Protein AF-A0A419K4C1-F1 (afdb_monomer)

Solvent-accessible surface area (backbone atoms only — not comparable to full-atom values): 4108 Å² total; per-residue (Å²): 136,82,86,62,67,40,74,48,76,48,70,58,90,64,99,61,88,76,53,68,67,59,50,50,49,51,54,50,53,51,42,36,75,74,42,36,74,67,46,33,65,62,27,48,78,40,79,76,47,70,51,92,84,32,46,31,31,37,29,26,28,62,90,33,61,91,82,108

Nearest PDB structures (foldseek):
  2czv-assembly1_C  TM=9.692E-01  e=1.098E-05  Pyrococcus horikoshii
  2av5-assembly1_A  TM=9.769E-01  e=1.996E-05  Pyrococcus furiosus
  6k0a-assembly1_A  TM=9.627E-01  e=2.603E-05  Methanocaldococcus jannaschii DSM 2661
  3wz0-assembly1_A  TM=9.221E-01  e=8.051E-05  Thermococcus kodakarensis KOD1
  6ahu-assembly1_H  TM=7.487E-01  e=1.530E-02  Homo sapiens

Mean predicted aligned error: 2.88 Å

Radius of gyration: 12.33 Å; Cα contacts (8 Å, |Δi|>4): 92; chains: 1; bounding box: 29×25×31 Å

pLDDT: mean 94.43, std 3.56, range [73.69, 97.94]

Sequence (68 aa):
MRDRRRYLVFNVLSEIAVDKYKLLNAIWESVYSLYGDVGTSEIKPWLIKYDKTGIGMVRCTHRKVDEL

Foldseek 3Di:
DDFAKDKDKDFDDDPDFDDPVNVVVVVLVVLCVVQNPVRCVQQVWDWPDADRRRITMIMGGPVCPVSD

Secondary structure (DSSP, 8-state):
-PPPEEEEEEE---SSPPPHHHHHHHHHHHHHHHHHHHHHHHH--EEEEE-TTSEEEEEEETT-STT-

Structure (mmCIF, N/CA/C/O backbone):
data_AF-A0A419K4C1-F1
#
_entry.id   AF-A0A419K4C1-F1
#
loop_
_atom_site.group_PDB
_atom_site.id
_atom_site.type_symbol
_atom_site.label_atom_id
_atom_site.label_alt_id
_atom_site.label_comp_id
_atom_site.label_asym_id
_atom_site.label_entity_id
_atom_site.label_seq_id
_atom_site.pdbx_PDB_ins_code
_atom_site.Cartn_x
_atom_site.Cartn_y
_atom_site.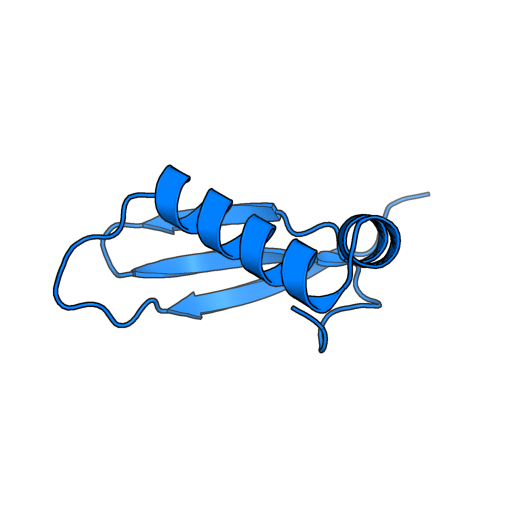Cartn_z
_atom_site.occupancy
_atom_site.B_iso_or_equiv
_atom_site.auth_seq_id
_atom_site.auth_comp_id
_atom_site.auth_asym_id
_atom_site.auth_atom_id
_atom_site.pdbx_PDB_model_num
ATOM 1 N N . MET A 1 1 ? 11.637 15.161 -18.295 1.00 73.69 1 MET A N 1
ATOM 2 C CA . MET A 1 1 ? 10.654 14.181 -18.818 1.00 73.69 1 MET A CA 1
ATOM 3 C C . MET A 1 1 ? 9.824 13.677 -17.634 1.00 73.69 1 MET A C 1
ATOM 5 O O . MET A 1 1 ? 10.418 13.420 -16.598 1.00 73.69 1 MET A O 1
ATOM 9 N N . ARG A 1 2 ? 8.484 13.648 -17.707 1.00 86.44 2 ARG A N 1
ATOM 10 C CA . ARG A 1 2 ? 7.607 13.338 -16.552 1.00 86.44 2 ARG A CA 1
ATOM 11 C C . ARG A 1 2 ? 7.308 11.839 -16.476 1.00 86.44 2 ARG A C 1
ATOM 13 O O . ARG A 1 2 ? 6.873 11.263 -17.470 1.00 86.44 2 ARG A O 1
ATOM 20 N N . ASP A 1 3 ? 7.465 11.245 -15.294 1.00 85.44 3 ASP A N 1
ATOM 21 C CA . ASP A 1 3 ? 7.094 9.846 -15.059 1.00 85.44 3 ASP A CA 1
ATOM 22 C C . ASP A 1 3 ? 5.594 9.616 -15.276 1.00 85.44 3 ASP A C 1
ATOM 24 O O . ASP A 1 3 ? 4.743 10.307 -14.702 1.00 85.44 3 ASP A O 1
ATOM 28 N N . ARG A 1 4 ? 5.270 8.603 -16.085 1.00 93.56 4 ARG A N 1
ATOM 29 C CA . ARG A 1 4 ? 3.897 8.130 -16.287 1.00 93.56 4 ARG A CA 1
ATOM 30 C C . ARG A 1 4 ? 3.488 7.230 -15.121 1.00 93.56 4 ARG A C 1
ATOM 32 O O . ARG A 1 4 ? 4.164 6.247 -14.815 1.00 93.56 4 ARG A O 1
ATOM 39 N N . ARG A 1 5 ? 2.363 7.570 -14.496 1.00 95.12 5 ARG A N 1
ATOM 40 C CA . ARG A 1 5 ? 1.847 6.949 -13.269 1.00 95.12 5 ARG A CA 1
ATOM 41 C C . ARG A 1 5 ? 0.465 6.353 -13.507 1.00 95.12 5 ARG A C 1
ATOM 43 O O . ARG A 1 5 ? -0.296 6.866 -14.332 1.00 95.12 5 ARG A O 1
ATOM 50 N N . ARG A 1 6 ? 0.142 5.307 -12.757 1.00 96.69 6 ARG A N 1
ATOM 51 C CA . ARG A 1 6 ? -1.201 4.727 -12.662 1.00 96.69 6 ARG A CA 1
ATOM 52 C C . ARG A 1 6 ? -1.650 4.734 -11.211 1.00 96.69 6 ARG A C 1
ATOM 54 O O . ARG A 1 6 ? -0.822 4.810 -10.306 1.00 96.69 6 ARG A O 1
ATOM 61 N N . TYR A 1 7 ? -2.963 4.763 -11.031 1.00 97.38 7 TYR A N 1
ATOM 62 C CA . TYR A 1 7 ? -3.613 4.887 -9.737 1.00 97.38 7 TYR A CA 1
ATOM 63 C C . TYR A 1 7 ? -4.627 3.759 -9.628 1.00 97.38 7 TYR A C 1
ATOM 65 O O . TYR A 1 7 ? -5.531 3.671 -10.457 1.00 97.38 7 TYR A O 1
ATOM 73 N N . LEU A 1 8 ? -4.440 2.910 -8.629 1.00 96.62 8 LEU A N 1
ATOM 74 C CA . LEU A 1 8 ? -5.320 1.802 -8.300 1.00 96.62 8 LEU A CA 1
ATOM 75 C C . LEU A 1 8 ? -6.169 2.235 -7.111 1.00 96.62 8 LEU A C 1
ATOM 77 O O . LEU A 1 8 ? -5.633 2.677 -6.091 1.00 96.62 8 LEU A O 1
ATOM 81 N N . VAL A 1 9 ? -7.488 2.151 -7.267 1.00 97.19 9 VAL A N 1
ATOM 82 C CA . VAL A 1 9 ? -8.434 2.329 -6.163 1.00 97.19 9 VAL A CA 1
ATOM 83 C C . VAL A 1 9 ? -8.706 0.955 -5.577 1.00 97.19 9 VAL A C 1
ATOM 85 O O . VAL A 1 9 ? -8.999 0.022 -6.320 1.00 97.19 9 VAL A O 1
ATOM 88 N N . PHE A 1 10 ? -8.612 0.836 -4.260 1.00 96.06 10 PHE A N 1
ATOM 89 C CA . PHE A 1 10 ? -8.843 -0.417 -3.552 1.00 96.06 10 PHE A CA 1
ATOM 90 C C . PHE A 1 10 ? -9.767 -0.198 -2.357 1.00 96.06 10 PHE A C 1
ATOM 92 O O . PHE A 1 10 ? -9.931 0.928 -1.880 1.00 96.06 10 PHE A O 1
ATOM 99 N N . ASN A 1 11 ? -10.353 -1.289 -1.872 1.00 96.81 11 ASN A N 1
ATOM 100 C CA . ASN A 1 11 ? -11.139 -1.314 -0.648 1.00 96.81 11 ASN A CA 1
ATOM 101 C C . ASN A 1 11 ? -10.575 -2.375 0.301 1.00 96.81 11 ASN A C 1
ATOM 103 O O . ASN A 1 11 ? -10.439 -3.537 -0.081 1.00 96.81 11 ASN A O 1
ATOM 107 N N . VAL A 1 12 ? -10.249 -1.976 1.527 1.00 96.50 12 VAL A N 1
ATOM 108 C CA . VAL A 1 12 ? -9.792 -2.879 2.584 1.00 96.50 12 VAL A CA 1
ATOM 109 C C . VAL A 1 12 ? -11.012 -3.474 3.270 1.00 96.50 12 VAL A C 1
ATOM 111 O O . VAL A 1 12 ? -11.726 -2.790 4.000 1.00 96.50 12 VAL A O 1
ATOM 114 N N . LEU A 1 13 ? -11.236 -4.766 3.048 1.00 95.25 13 LEU A N 1
ATOM 115 C CA . LEU A 1 13 ? -12.278 -5.522 3.731 1.00 95.25 13 LEU A CA 1
ATOM 116 C C . LEU A 1 13 ? -11.747 -5.966 5.098 1.00 95.25 13 LEU A C 1
ATOM 118 O O . LEU A 1 13 ? -10.904 -6.855 5.184 1.00 95.25 13 LEU A O 1
ATOM 122 N N . SER A 1 14 ? -12.206 -5.306 6.159 1.00 92.00 14 SER A N 1
ATOM 123 C CA . SER A 1 14 ? -11.800 -5.577 7.540 1.00 92.00 14 SER A CA 1
ATOM 124 C C . SER A 1 14 ? -12.938 -5.231 8.496 1.00 92.00 14 SER A C 1
ATOM 126 O O . SER A 1 14 ? -13.624 -4.228 8.309 1.00 92.00 14 SER A O 1
ATOM 128 N N . GLU A 1 15 ? -13.115 -6.033 9.545 1.00 92.94 15 GLU A N 1
ATOM 129 C CA . GLU A 1 15 ? -14.079 -5.760 10.623 1.00 92.94 15 GLU A CA 1
ATOM 130 C C . GLU A 1 15 ? -13.628 -4.605 11.532 1.00 92.94 15 GLU A C 1
ATOM 132 O O . GLU A 1 15 ? -14.429 -4.006 12.247 1.00 92.94 15 GLU A O 1
ATOM 137 N N . ILE A 1 16 ? -12.331 -4.279 11.502 1.00 91.88 16 ILE A N 1
ATOM 138 C CA . ILE A 1 16 ? -11.703 -3.264 12.348 1.00 91.88 16 ILE A CA 1
ATOM 139 C C . ILE A 1 16 ? -11.051 -2.197 11.470 1.00 91.88 16 ILE A C 1
ATOM 141 O O . ILE A 1 16 ? -10.497 -2.490 10.406 1.00 91.88 16 ILE A O 1
ATOM 145 N N . ALA A 1 17 ? -11.062 -0.951 11.945 1.00 90.94 17 ALA A N 1
ATOM 146 C CA . ALA A 1 17 ? -10.342 0.139 11.305 1.00 90.94 17 ALA A CA 1
ATOM 147 C C . ALA A 1 17 ? -8.838 -0.169 11.224 1.00 90.94 17 ALA A C 1
ATOM 149 O O . ALA A 1 17 ? -8.164 -0.361 12.238 1.00 90.94 17 ALA A O 1
ATOM 150 N N . VAL A 1 18 ? -8.305 -0.178 10.004 1.00 94.69 18 VAL A N 1
ATOM 151 C CA . VAL A 1 18 ? -6.866 -0.316 9.767 1.00 94.69 18 VAL A CA 1
ATOM 152 C C . VAL A 1 18 ? -6.222 1.063 9.838 1.00 94.69 18 VAL A C 1
ATOM 154 O O . VAL A 1 18 ? -6.741 2.033 9.291 1.00 94.69 18 VAL A O 1
ATOM 157 N N . ASP A 1 19 ? -5.088 1.163 10.522 1.00 94.75 19 ASP A N 1
ATOM 158 C CA . ASP A 1 19 ? -4.305 2.394 10.551 1.00 94.75 19 ASP A CA 1
ATOM 159 C C . ASP A 1 19 ? -3.600 2.633 9.204 1.00 94.75 19 ASP A C 1
ATOM 161 O O . ASP A 1 19 ? -3.093 1.706 8.570 1.00 94.75 19 ASP A O 1
ATOM 165 N N . LYS A 1 20 ? -3.529 3.897 8.775 1.00 94.12 20 LYS A N 1
ATOM 166 C CA . LYS A 1 20 ? -2.936 4.274 7.485 1.00 94.12 20 LYS A CA 1
ATOM 167 C C . LYS A 1 20 ? -1.455 3.897 7.387 1.00 94.12 20 LYS A C 1
ATOM 169 O O . LYS A 1 20 ? -1.018 3.479 6.316 1.00 94.12 20 LYS A O 1
ATOM 174 N N . TYR A 1 21 ? -0.682 4.063 8.461 1.00 93.88 21 TYR A N 1
ATOM 175 C CA . TYR A 1 21 ? 0.741 3.720 8.460 1.00 93.88 21 TYR A CA 1
ATOM 176 C C . TYR A 1 21 ? 0.936 2.209 8.454 1.00 93.88 21 TYR A C 1
ATOM 178 O O . TYR A 1 21 ? 1.768 1.710 7.700 1.00 93.88 21 TYR A O 1
ATOM 186 N N . LYS A 1 22 ? 0.119 1.471 9.215 1.00 94.81 22 LYS A N 1
ATOM 187 C CA . LYS A 1 22 ? 0.112 0.002 9.158 1.00 94.81 22 LYS A CA 1
ATOM 188 C C . LYS A 1 22 ? -0.211 -0.514 7.758 1.00 94.81 22 LYS A C 1
ATOM 190 O O . LYS A 1 22 ? 0.482 -1.402 7.277 1.00 94.81 22 LYS A O 1
ATOM 195 N N . LEU A 1 23 ? -1.209 0.067 7.090 1.00 95.50 23 LEU A N 1
ATOM 196 C CA . LEU A 1 23 ? -1.555 -0.292 5.716 1.00 95.50 23 LEU A CA 1
ATOM 197 C C . LEU A 1 23 ? -0.417 0.022 4.738 1.00 95.50 23 LEU A C 1
ATOM 199 O O . LEU A 1 23 ? -0.085 -0.811 3.902 1.00 95.50 2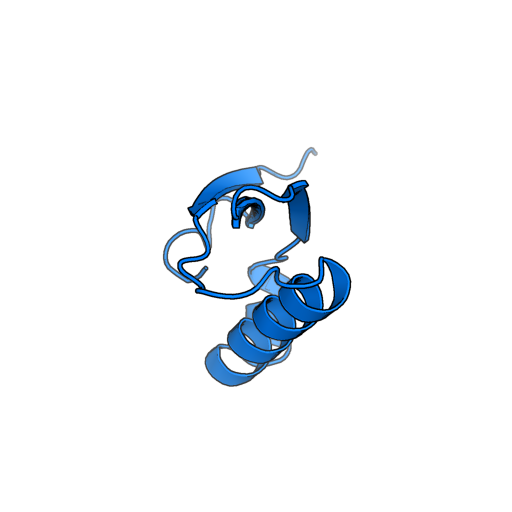3 LEU A O 1
ATOM 203 N N . LEU A 1 24 ? 0.190 1.208 4.845 1.00 95.00 24 LEU A N 1
ATOM 204 C CA . LEU A 1 24 ? 1.334 1.580 4.013 1.00 95.00 24 LEU A CA 1
ATOM 205 C C . LEU A 1 24 ? 2.482 0.576 4.177 1.00 95.00 24 LEU A C 1
ATOM 207 O O . LEU A 1 24 ? 3.002 0.101 3.172 1.00 95.00 24 LEU A O 1
ATOM 211 N N . ASN A 1 25 ? 2.837 0.233 5.416 1.00 95.94 25 ASN A N 1
ATOM 212 C CA . ASN A 1 25 ? 3.881 -0.751 5.691 1.00 95.94 25 ASN A CA 1
ATOM 213 C C . ASN A 1 25 ? 3.510 -2.125 5.130 1.00 95.94 25 ASN A C 1
ATOM 215 O O . ASN A 1 25 ? 4.332 -2.736 4.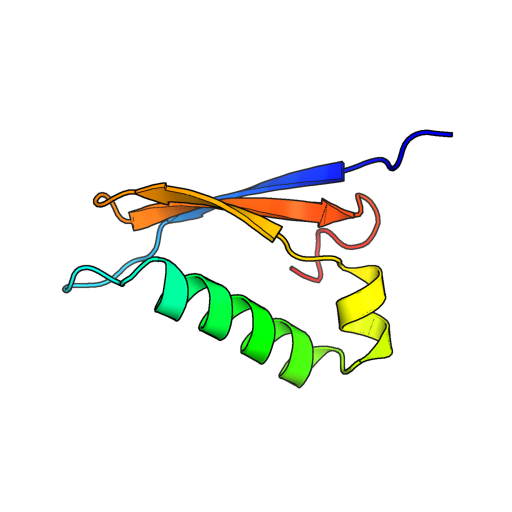466 1.00 95.94 25 ASN A O 1
ATOM 219 N N . ALA A 1 26 ? 2.269 -2.584 5.312 1.00 95.94 26 ALA A N 1
ATOM 220 C CA . ALA A 1 26 ? 1.822 -3.867 4.773 1.00 95.94 26 ALA A CA 1
ATOM 221 C C . ALA A 1 26 ? 1.921 -3.933 3.239 1.00 95.94 26 ALA A C 1
ATOM 223 O O . ALA A 1 26 ? 2.353 -4.949 2.699 1.00 95.94 26 ALA A O 1
ATOM 224 N N . ILE A 1 27 ? 1.571 -2.848 2.534 1.00 95.56 27 ILE A N 1
ATOM 225 C CA . ILE A 1 27 ? 1.748 -2.753 1.077 1.00 95.56 27 ILE A CA 1
ATOM 226 C C . ILE A 1 27 ? 3.237 -2.848 0.721 1.00 95.56 27 ILE A C 1
ATOM 228 O O . ILE A 1 27 ? 3.599 -3.629 -0.153 1.00 95.56 27 ILE A O 1
ATOM 232 N N . TRP A 1 28 ? 4.103 -2.088 1.400 1.00 95.19 28 TRP A N 1
ATOM 233 C CA . TRP A 1 28 ? 5.546 -2.119 1.141 1.00 95.19 28 TRP A CA 1
ATOM 234 C C . TRP A 1 28 ? 6.160 -3.494 1.391 1.00 95.19 28 TRP A C 1
ATOM 236 O O . TRP A 1 28 ? 6.849 -3.996 0.513 1.00 95.19 28 TRP A O 1
ATOM 246 N N . GLU A 1 29 ? 5.868 -4.120 2.529 1.00 96.62 29 GLU A N 1
ATOM 247 C CA . GLU A 1 29 ? 6.362 -5.458 2.873 1.00 96.62 29 GLU A CA 1
ATOM 248 C C . GLU A 1 29 ? 5.873 -6.517 1.881 1.00 96.62 29 GLU A C 1
ATOM 250 O O . GLU A 1 29 ? 6.635 -7.394 1.484 1.00 96.62 29 GLU A O 1
ATOM 255 N N . SER A 1 30 ? 4.625 -6.412 1.415 1.00 96.56 30 SER A N 1
ATOM 256 C CA . SER A 1 30 ? 4.084 -7.341 0.415 1.00 96.56 30 SER A CA 1
ATOM 257 C C . SER A 1 30 ? 4.816 -7.208 -0.920 1.00 96.56 30 SER A C 1
ATOM 259 O O . SER A 1 30 ? 5.261 -8.204 -1.485 1.00 96.56 30 SER A O 1
ATOM 261 N N . VAL A 1 31 ? 4.998 -5.976 -1.409 1.00 96.00 31 VAL A N 1
ATOM 262 C CA . VAL A 1 31 ? 5.730 -5.720 -2.660 1.00 96.00 31 VAL A CA 1
ATOM 263 C C . VAL A 1 31 ? 7.194 -6.150 -2.522 1.00 96.00 31 VAL A C 1
ATOM 265 O O . VAL A 1 31 ? 7.731 -6.801 -3.417 1.00 96.00 31 VAL A O 1
ATOM 268 N N . TYR A 1 32 ? 7.815 -5.858 -1.379 1.00 96.56 32 TYR A N 1
ATOM 269 C CA . TYR A 1 32 ? 9.186 -6.250 -1.079 1.00 96.56 32 TYR A CA 1
ATOM 270 C C . TYR A 1 32 ? 9.368 -7.767 -1.064 1.00 96.56 32 TYR A C 1
ATOM 272 O O . TYR A 1 32 ? 10.257 -8.293 -1.729 1.00 96.56 32 TYR A O 1
ATOM 280 N N . SER A 1 33 ? 8.489 -8.483 -0.365 1.00 97.94 33 SER A N 1
ATOM 281 C CA . SER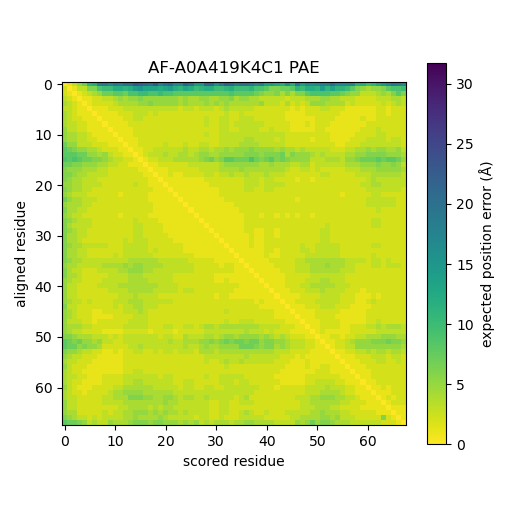 A 1 33 ? 8.537 -9.940 -0.274 1.00 97.94 33 SER A CA 1
ATOM 282 C C . SER A 1 33 ? 8.304 -10.628 -1.620 1.00 97.94 33 SER A C 1
ATOM 284 O O . SER A 1 33 ? 8.826 -11.721 -1.826 1.00 97.94 33 SER A O 1
ATOM 286 N N . LEU A 1 34 ? 7.509 -10.034 -2.514 1.00 97.06 34 LEU A N 1
ATOM 287 C CA . LEU A 1 34 ? 7.181 -10.620 -3.817 1.00 97.06 34 LEU A CA 1
ATOM 288 C C . LEU A 1 34 ? 8.228 -10.304 -4.892 1.00 97.06 34 LEU A C 1
ATOM 290 O O . LEU A 1 34 ? 8.505 -11.148 -5.742 1.00 97.06 34 LEU A O 1
ATOM 294 N N . TYR A 1 35 ? 8.803 -9.099 -4.865 1.00 96.62 35 TYR A N 1
ATOM 295 C CA . TYR A 1 35 ? 9.592 -8.568 -5.982 1.00 96.62 35 TYR A CA 1
ATOM 296 C C . TYR A 1 35 ? 11.011 -8.115 -5.604 1.00 96.62 35 TYR A C 1
ATOM 298 O O . TYR A 1 35 ? 11.777 -7.699 -6.480 1.00 96.62 35 TYR A O 1
ATOM 306 N N . GLY A 1 36 ? 11.376 -8.194 -4.323 1.00 96.19 36 GLY A N 1
ATOM 307 C CA . GLY A 1 36 ? 12.678 -7.784 -3.799 1.00 96.19 36 GLY A CA 1
ATOM 308 C C . GLY A 1 36 ? 12.973 -6.296 -3.997 1.00 96.19 36 GLY A C 1
ATOM 309 O O . GLY A 1 36 ? 12.114 -5.510 -4.411 1.00 96.19 36 GLY A O 1
ATOM 310 N N . ASP A 1 37 ? 14.219 -5.896 -3.734 1.00 95.75 37 ASP A N 1
ATOM 311 C CA . ASP A 1 37 ? 14.643 -4.491 -3.810 1.00 95.75 37 ASP A CA 1
ATOM 312 C C . ASP A 1 37 ? 14.434 -3.890 -5.211 1.00 95.75 37 ASP A C 1
ATOM 314 O O . ASP A 1 37 ? 13.883 -2.795 -5.362 1.00 95.75 37 ASP A O 1
ATOM 318 N N . VAL A 1 38 ? 14.856 -4.618 -6.253 1.00 96.25 38 VAL A N 1
ATOM 319 C CA . VAL A 1 38 ? 14.815 -4.136 -7.642 1.00 96.25 38 VAL A CA 1
ATOM 320 C C . VAL A 1 38 ? 13.376 -3.982 -8.116 1.00 96.25 38 VAL A C 1
ATOM 322 O O . VAL A 1 38 ? 13.002 -2.912 -8.593 1.00 96.25 38 VAL A O 1
ATOM 325 N N . GLY A 1 39 ? 12.543 -5.010 -7.944 1.00 95.06 39 GLY A N 1
ATOM 326 C CA . GLY A 1 39 ? 11.164 -4.954 -8.412 1.00 95.06 39 GLY A CA 1
ATOM 327 C C . GLY A 1 39 ? 10.326 -3.939 -7.635 1.00 95.06 39 GLY A C 1
ATOM 328 O O . GLY A 1 39 ? 9.572 -3.178 -8.239 1.00 95.06 39 GLY A O 1
ATOM 329 N N . THR A 1 40 ? 10.544 -3.806 -6.324 1.00 94.00 40 THR A N 1
ATOM 330 C CA . THR A 1 40 ? 9.902 -2.753 -5.521 1.00 94.00 40 THR A CA 1
ATOM 331 C C . THR A 1 40 ? 10.282 -1.351 -6.015 1.00 94.00 40 THR A C 1
ATOM 333 O O . THR A 1 40 ? 9.420 -0.475 -6.161 1.00 94.00 40 THR A O 1
ATOM 336 N N . SER A 1 41 ? 11.564 -1.138 -6.331 1.00 93.62 41 SER A N 1
ATOM 337 C CA . SER A 1 41 ? 12.075 0.119 -6.892 1.00 93.62 41 SER A CA 1
ATOM 338 C C . SER A 1 41 ? 11.506 0.429 -8.281 1.00 93.62 41 SER A C 1
ATOM 340 O O . SER A 1 41 ? 11.300 1.597 -8.624 1.00 93.62 41 SER A O 1
ATOM 342 N N . GLU A 1 42 ? 11.198 -0.592 -9.083 1.00 94.88 42 GLU A N 1
ATOM 343 C CA . GLU A 1 42 ? 10.521 -0.421 -10.370 1.00 94.88 42 GLU A CA 1
ATOM 344 C C . GLU A 1 42 ? 9.032 -0.095 -10.207 1.00 94.88 42 GLU A C 1
ATOM 346 O O . GLU A 1 42 ? 8.548 0.834 -10.860 1.00 94.88 42 GLU A O 1
ATOM 351 N N . ILE A 1 43 ? 8.318 -0.805 -9.323 1.00 95.50 43 ILE A N 1
ATOM 352 C CA . ILE A 1 43 ? 6.876 -0.633 -9.068 1.00 95.50 43 ILE A CA 1
ATOM 353 C C . ILE A 1 43 ? 6.580 0.764 -8.499 1.00 95.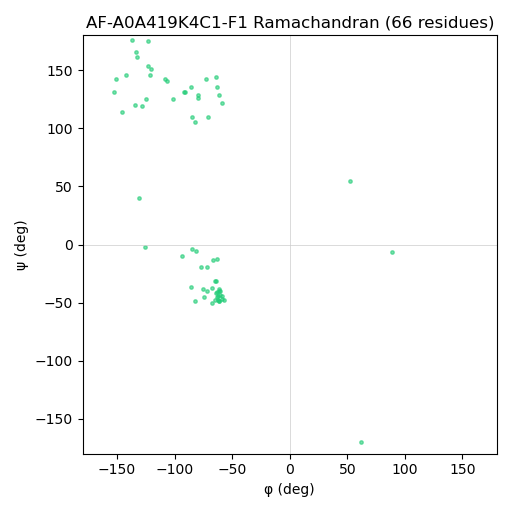50 43 ILE A C 1
ATOM 355 O O . ILE A 1 43 ? 5.626 1.428 -8.926 1.00 95.50 43 ILE A O 1
ATOM 359 N N . LYS A 1 44 ? 7.434 1.249 -7.586 1.00 93.31 44 LYS A N 1
ATOM 360 C CA . LYS A 1 44 ? 7.312 2.550 -6.897 1.00 93.31 44 LYS A CA 1
ATOM 361 C C . 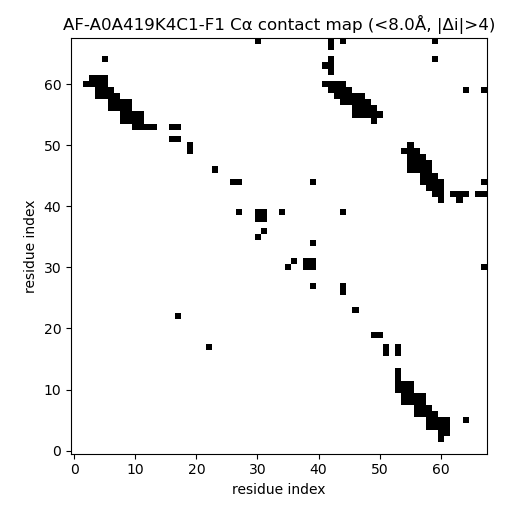LYS A 1 44 ? 5.937 2.747 -6.236 1.00 93.31 44 LYS A C 1
ATOM 363 O O . LYS A 1 44 ? 5.271 3.752 -6.536 1.00 93.31 44 LYS A O 1
ATOM 368 N N . PRO A 1 45 ? 5.493 1.819 -5.363 1.00 94.62 45 PRO A N 1
ATOM 369 C CA . PRO A 1 45 ? 4.196 1.928 -4.712 1.00 94.62 45 PRO A CA 1
ATOM 370 C C . PRO A 1 45 ? 4.153 3.172 -3.817 1.00 94.62 45 PRO A C 1
ATOM 372 O O . PRO A 1 45 ? 5.091 3.489 -3.087 1.00 94.62 45 PRO A O 1
ATOM 375 N N . TRP A 1 46 ? 3.058 3.924 -3.885 1.00 94.88 46 TRP A N 1
ATOM 376 C CA . TRP A 1 46 ? 2.863 5.108 -3.055 1.00 94.88 46 TRP A CA 1
ATOM 377 C C . TRP A 1 46 ? 1.399 5.280 -2.675 1.00 94.88 46 TRP A C 1
ATOM 379 O O . TRP A 1 46 ? 0.563 5.573 -3.532 1.00 94.88 46 TRP A O 1
ATOM 389 N N . LEU A 1 47 ? 1.083 5.156 -1.386 1.00 96.44 47 LEU A N 1
ATOM 390 C CA . LEU A 1 47 ? -0.270 5.371 -0.878 1.00 96.44 47 LEU A CA 1
ATOM 391 C C . LEU A 1 47 ? -0.625 6.865 -0.932 1.00 96.44 47 LEU A C 1
ATOM 393 O O . LEU A 1 47 ? -0.084 7.683 -0.189 1.00 96.44 47 LEU A O 1
ATOM 397 N N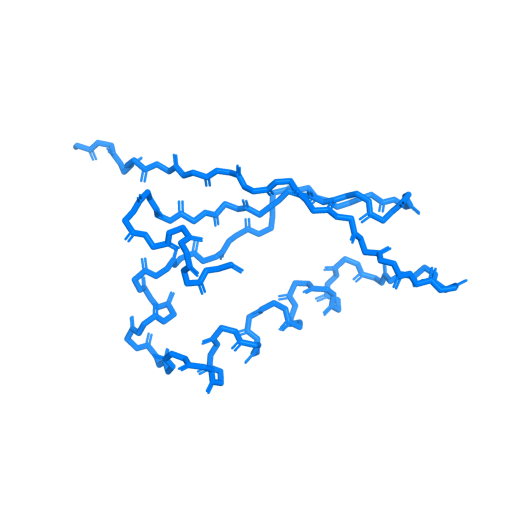 . ILE A 1 48 ? -1.537 7.230 -1.831 1.00 96.94 48 ILE A N 1
ATOM 398 C CA . ILE A 1 48 ? -1.976 8.615 -2.053 1.00 96.94 48 ILE A CA 1
ATOM 399 C C . ILE A 1 48 ? -3.036 9.001 -1.027 1.00 96.94 48 ILE A C 1
ATOM 401 O O . ILE A 1 48 ? -2.952 10.054 -0.394 1.00 96.94 48 ILE A O 1
ATOM 405 N N . LYS A 1 49 ? -4.035 8.135 -0.860 1.00 95.88 49 LYS A N 1
ATOM 406 C CA . LYS A 1 49 ? -5.161 8.344 0.045 1.00 95.88 49 LYS A CA 1
ATOM 407 C C . LYS A 1 49 ? -5.538 7.021 0.688 1.00 95.88 49 LYS A C 1
ATOM 409 O O . LYS A 1 49 ? -5.450 5.976 0.056 1.00 95.88 49 LYS A O 1
ATOM 414 N N . TYR A 1 50 ? -5.967 7.103 1.934 1.00 97.31 50 TYR A N 1
ATOM 415 C CA . TYR A 1 50 ? -6.675 6.042 2.623 1.00 97.31 50 TYR A CA 1
ATOM 416 C C . TYR A 1 50 ? -7.562 6.696 3.675 1.00 97.31 50 TYR A C 1
ATOM 418 O O . TYR A 1 50 ? -7.094 7.601 4.376 1.00 97.31 50 TYR A O 1
ATOM 426 N N . ASP A 1 51 ? -8.833 6.318 3.722 1.00 92.88 51 ASP A N 1
ATOM 427 C CA . ASP A 1 51 ? -9.797 6.883 4.659 1.00 92.88 51 ASP A CA 1
ATOM 428 C C . ASP A 1 51 ? -10.451 5.813 5.545 1.00 92.88 51 ASP A C 1
ATOM 430 O O . ASP A 1 51 ? -10.197 4.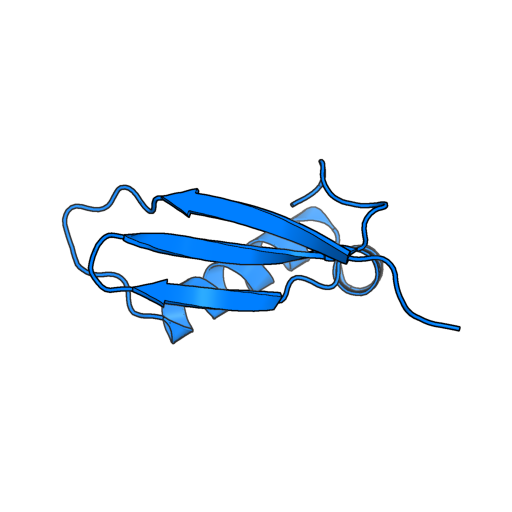617 5.423 1.00 92.88 51 ASP A O 1
ATOM 434 N N . LYS A 1 52 ? -11.271 6.269 6.498 1.00 89.25 52 LYS A N 1
ATOM 435 C CA . LYS A 1 52 ? -11.886 5.414 7.522 1.00 89.25 52 LYS A CA 1
ATOM 436 C C . LYS A 1 52 ? -12.900 4.415 6.956 1.00 89.25 52 LYS A C 1
ATOM 438 O O . LYS A 1 52 ? -13.293 3.514 7.685 1.00 89.25 52 LYS A O 1
ATOM 443 N N . THR A 1 53 ? -13.331 4.574 5.702 1.00 91.31 53 THR A N 1
ATOM 444 C CA . THR A 1 53 ? -14.272 3.648 5.053 1.00 91.31 53 THR A CA 1
ATOM 445 C C . THR A 1 53 ? -13.584 2.402 4.497 1.00 91.31 53 THR A C 1
ATOM 447 O O . THR A 1 53 ? -14.266 1.509 4.011 1.00 91.31 53 THR A O 1
ATOM 450 N N . GLY A 1 54 ? -12.247 2.338 4.558 1.00 93.94 54 GLY A N 1
ATOM 451 C CA . GLY A 1 54 ? -11.454 1.265 3.955 1.00 93.94 54 GLY A CA 1
ATOM 452 C C . GLY A 1 54 ? -11.060 1.548 2.504 1.00 93.94 54 GLY A C 1
ATOM 453 O O . GLY A 1 54 ? -10.247 0.819 1.936 1.00 93.94 54 GLY A O 1
ATOM 454 N N . ILE A 1 55 ? -11.560 2.632 1.903 1.00 96.75 55 ILE 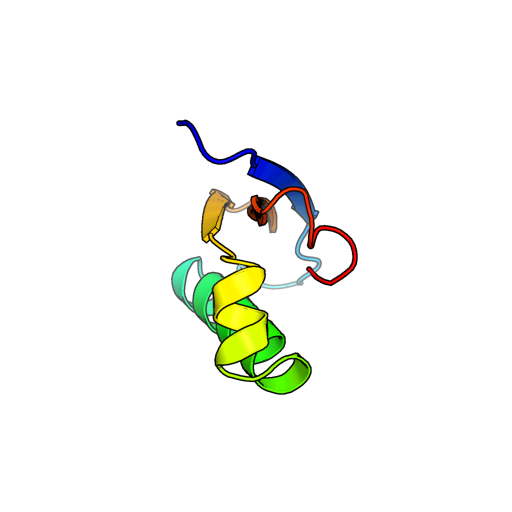A N 1
ATOM 455 C CA . ILE A 1 55 ? -11.218 3.009 0.532 1.00 96.75 55 ILE A CA 1
ATOM 456 C C . ILE A 1 55 ? -9.855 3.701 0.500 1.00 96.75 55 ILE A C 1
ATOM 458 O O . ILE A 1 55 ? -9.582 4.672 1.216 1.00 96.75 55 ILE A O 1
ATOM 462 N N . GLY A 1 56 ? -8.993 3.211 -0.384 1.00 96.94 56 GLY A N 1
ATOM 463 C CA . GLY A 1 56 ? -7.665 3.750 -0.609 1.00 96.94 56 GLY A CA 1
ATOM 464 C C . GLY A 1 56 ? -7.328 3.920 -2.081 1.00 96.94 56 GLY A C 1
ATOM 465 O O . GLY A 1 56 ? -8.003 3.421 -2.979 1.00 96.94 56 GLY A O 1
ATOM 466 N N . MET A 1 57 ? -6.259 4.671 -2.321 1.00 97.81 57 MET A N 1
ATOM 467 C CA . MET A 1 57 ? -5.670 4.848 -3.638 1.00 97.81 57 MET A CA 1
ATOM 468 C C . MET A 1 57 ? -4.160 4.709 -3.530 1.00 97.81 57 MET A C 1
ATOM 470 O O . MET A 1 57 ? -3.509 5.504 -2.844 1.00 97.81 57 MET A O 1
ATOM 474 N N . VAL A 1 58 ? -3.601 3.740 -4.247 1.00 97.00 58 VAL A N 1
ATOM 475 C CA . VAL A 1 58 ? -2.157 3.559 -4.389 1.00 97.00 58 VAL A CA 1
ATOM 476 C C . VAL A 1 58 ? -1.732 3.953 -5.797 1.00 97.00 58 VAL A C 1
ATOM 478 O O . VAL A 1 58 ? -2.451 3.759 -6.775 1.00 97.00 58 VAL A O 1
ATOM 481 N N . ARG A 1 59 ? -0.567 4.580 -5.898 1.00 96.19 59 ARG A N 1
ATOM 482 C CA . ARG A 1 59 ? 0.062 4.960 -7.156 1.00 96.19 59 ARG A CA 1
ATOM 483 C C . ARG A 1 59 ? 1.243 4.041 -7.438 1.00 96.19 59 ARG A C 1
ATOM 485 O O . ARG A 1 59 ? 2.035 3.808 -6.534 1.00 96.19 59 ARG A O 1
ATOM 492 N N . CYS A 1 60 ? 1.417 3.660 -8.697 1.00 95.69 60 CYS A N 1
ATOM 493 C CA . CYS A 1 60 ? 2.595 2.955 -9.203 1.00 95.69 60 CYS A CA 1
ATOM 494 C C . CYS A 1 60 ? 3.064 3.516 -10.549 1.00 95.69 60 CYS A C 1
ATOM 496 O O . CYS A 1 60 ? 2.447 4.419 -11.141 1.00 95.69 60 CYS A O 1
ATOM 498 N N . THR A 1 61 ? 4.184 2.989 -11.042 1.00 95.62 61 THR A N 1
ATOM 499 C CA . THR A 1 61 ? 4.577 3.188 -12.437 1.00 95.62 61 THR A CA 1
ATOM 500 C C . THR A 1 61 ? 3.561 2.555 -13.389 1.00 95.62 61 THR A C 1
ATOM 502 O O . THR A 1 61 ? 3.024 1.481 -13.150 1.00 95.62 61 THR A O 1
ATOM 505 N N . HIS A 1 62 ? 3.328 3.192 -14.534 1.00 94.81 62 HIS A N 1
ATOM 506 C CA . HIS A 1 62 ? 2.416 2.669 -15.558 1.00 94.81 62 HIS A CA 1
ATOM 507 C C . HIS A 1 62 ? 2.821 1.328 -16.190 1.00 94.81 62 HIS A C 1
ATOM 509 O O . HIS A 1 62 ? 2.020 0.768 -16.930 1.00 94.81 62 HIS A O 1
ATOM 515 N N . ARG A 1 63 ? 4.058 0.865 -15.971 1.00 95.12 63 ARG A N 1
ATOM 516 C CA . ARG A 1 63 ? 4.585 -0.388 -16.537 1.00 95.12 63 ARG A CA 1
ATOM 517 C C . ARG A 1 63 ? 4.424 -1.589 -15.618 1.00 95.12 63 ARG A C 1
ATOM 519 O O . ARG A 1 63 ? 4.737 -2.684 -16.054 1.00 95.12 63 ARG A O 1
ATOM 526 N N . LYS A 1 64 ? 4.030 -1.350 -14.366 1.00 94.75 64 LYS A N 1
ATOM 527 C CA . LYS A 1 64 ? 4.010 -2.358 -13.310 1.00 94.75 64 LYS A CA 1
ATOM 528 C C . LYS A 1 64 ? 2.675 -2.386 -12.567 1.00 94.75 64 LYS A C 1
ATOM 530 O O . LYS A 1 64 ? 2.632 -2.353 -11.343 1.00 94.75 64 LYS A O 1
ATOM 535 N N . VAL A 1 65 ? 1.585 -2.233 -13.319 1.00 93.19 65 VAL A N 1
ATOM 536 C CA . VAL A 1 65 ? 0.236 -2.148 -12.740 1.00 93.19 65 VAL A CA 1
ATOM 537 C C . VAL A 1 65 ? -0.236 -3.522 -12.297 1.00 93.19 65 VAL A C 1
ATOM 539 O O . VAL A 1 65 ? -0.858 -3.611 -11.254 1.00 93.19 65 VAL A O 1
ATOM 542 N N . ASP A 1 66 ? 0.081 -4.563 -13.066 1.00 93.25 66 ASP A N 1
ATOM 543 C CA . ASP A 1 66 ? -0.376 -5.926 -12.791 1.00 93.25 66 ASP A CA 1
ATOM 544 C C . ASP A 1 66 ? 0.426 -6.588 -11.655 1.00 93.25 66 ASP A C 1
ATOM 546 O O . ASP A 1 66 ? -0.036 -7.553 -11.054 1.00 93.25 66 ASP A O 1
ATOM 550 N N . GLU A 1 67 ? 1.619 -6.067 -11.345 1.00 91.88 67 GLU A N 1
ATOM 551 C CA . GLU A 1 67 ? 2.436 -6.485 -10.200 1.00 91.88 67 GLU A CA 1
ATOM 552 C C . GLU A 1 67 ? 2.077 -5.787 -8.871 1.00 91.88 67 GLU A C 1
ATOM 554 O O . GLU A 1 67 ? 2.687 -6.103 -7.851 1.00 91.88 67 GLU A O 1
ATOM 559 N N . LEU A 1 68 ? 1.142 -4.827 -8.854 1.00 87.19 68 LEU A N 1
ATOM 560 C CA . LEU A 1 68 ? 0.712 -4.130 -7.631 1.00 87.19 68 LEU A CA 1
ATOM 561 C C . LEU A 1 68 ? -0.752 -4.415 -7.290 1.00 87.19 68 LEU A C 1
ATOM 563 O O . LEU A 1 68 ? -1.003 -4.720 -6.103 1.00 87.19 68 LEU A O 1
#